Protein AF-A0A928U1U1-F1 (afdb_monomer_lite)

Radius of gyration: 30.97 Å; chains: 1; bounding box: 56×44×80 Å

pLDDT: mean 89.14, std 11.17, range [55.12, 98.06]

Structure (mmCIF, N/CA/C/O backbone):
data_AF-A0A928U1U1-F1
#
_entry.id   AF-A0A928U1U1-F1
#
loop_
_atom_site.group_PDB
_atom_site.id
_atom_site.type_symbol
_atom_site.label_atom_id
_atom_site.label_alt_id
_atom_site.label_comp_id
_atom_site.label_asym_id
_atom_site.label_entity_id
_atom_site.label_seq_id
_atom_site.pdbx_PDB_ins_code
_atom_site.Cartn_x
_atom_site.Cartn_y
_atom_site.Cartn_z
_atom_site.occupancy
_atom_site.B_iso_or_equiv
_atom_site.auth_seq_id
_atom_site.auth_comp_id
_atom_site.auth_asym_id
_atom_site.auth_atom_id
_atom_site.pdbx_PDB_model_num
ATOM 1 N N . MET A 1 1 ? 18.286 -33.495 8.190 1.00 55.12 1 MET A N 1
ATOM 2 C CA . MET A 1 1 ? 18.343 -32.778 9.487 1.00 55.12 1 MET A CA 1
ATOM 3 C C . MET A 1 1 ? 19.177 -31.517 9.305 1.00 55.12 1 MET A C 1
ATOM 5 O O . MET A 1 1 ? 20.226 -31.614 8.683 1.00 55.12 1 MET A O 1
ATOM 9 N N . ARG A 1 2 ? 18.715 -30.345 9.768 1.00 68.69 2 ARG A N 1
ATOM 10 C CA . ARG A 1 2 ? 19.508 -29.099 9.703 1.00 68.69 2 ARG A CA 1
ATOM 11 C C . ARG A 1 2 ? 20.607 -29.129 10.782 1.00 68.69 2 ARG A C 1
ATOM 13 O O . ARG A 1 2 ? 20.309 -29.571 11.892 1.00 68.69 2 ARG A O 1
ATOM 20 N N . PRO A 1 3 ? 21.840 -28.679 10.487 1.00 68.94 3 PRO A N 1
ATOM 21 C CA . PRO A 1 3 ? 22.903 -28.584 11.483 1.00 68.94 3 PRO A CA 1
ATOM 22 C C . PRO A 1 3 ? 22.536 -27.564 12.567 1.00 68.94 3 PRO A C 1
ATOM 24 O O . PRO A 1 3 ? 21.930 -26.528 12.288 1.00 68.94 3 PRO A O 1
ATOM 27 N N . LYS A 1 4 ? 22.872 -27.884 13.818 1.00 63.44 4 LYS A N 1
ATOM 28 C CA . LYS A 1 4 ? 22.566 -27.054 14.986 1.00 63.44 4 LYS A CA 1
ATOM 29 C C . LYS A 1 4 ? 23.475 -25.824 14.971 1.00 63.44 4 LYS A C 1
ATOM 31 O O . LYS A 1 4 ? 24.689 -25.963 15.044 1.00 63.44 4 LYS A O 1
ATOM 36 N N . THR A 1 5 ? 22.894 -24.635 14.857 1.00 76.50 5 THR A N 1
ATOM 37 C CA . THR A 1 5 ? 23.626 -23.372 15.018 1.00 76.50 5 THR A CA 1
ATOM 38 C C . THR A 1 5 ? 23.608 -22.947 16.484 1.00 76.50 5 THR A C 1
ATOM 40 O O . THR A 1 5 ? 22.611 -23.175 17.164 1.00 76.50 5 THR A O 1
ATOM 43 N N . GLU A 1 6 ? 24.651 -22.263 16.955 1.00 74.19 6 GLU A N 1
ATOM 44 C CA . GLU A 1 6 ? 24.699 -21.682 18.313 1.00 74.19 6 GLU A CA 1
ATOM 45 C C . GLU A 1 6 ? 23.788 -20.455 18.491 1.00 74.19 6 GLU A C 1
ATOM 47 O O . GLU A 1 6 ? 23.591 -19.966 19.601 1.00 74.19 6 GLU A O 1
ATOM 52 N N . ARG A 1 7 ? 23.193 -19.957 17.400 1.00 71.62 7 ARG A N 1
ATOM 53 C CA . ARG A 1 7 ? 22.243 -18.843 17.441 1.00 71.62 7 ARG A CA 1
ATOM 54 C C . ARG A 1 7 ? 20.958 -19.256 18.156 1.00 71.62 7 ARG A C 1
ATOM 56 O O . ARG A 1 7 ? 20.286 -20.201 17.740 1.00 71.62 7 ARG A O 1
ATOM 63 N N . LYS A 1 8 ? 20.604 -18.507 19.205 1.00 68.44 8 LYS A N 1
ATOM 64 C CA . LYS A 1 8 ? 19.312 -18.619 19.895 1.00 68.44 8 LYS A CA 1
ATOM 65 C C . LYS A 1 8 ? 18.174 -18.275 18.923 1.00 68.44 8 LYS A C 1
ATOM 67 O O . LYS A 1 8 ? 18.350 -17.461 18.017 1.00 68.44 8 LYS A O 1
ATOM 72 N N . ALA A 1 9 ? 17.013 -18.898 19.115 1.00 67.19 9 ALA A N 1
ATOM 73 C CA . ALA A 1 9 ? 15.799 -18.528 18.394 1.00 67.19 9 ALA A CA 1
ATOM 74 C C . ALA A 1 9 ? 15.337 -17.129 18.845 1.00 67.19 9 ALA A C 1
ATOM 76 O O . ALA A 1 9 ? 15.215 -16.893 20.045 1.00 67.19 9 ALA A O 1
ATOM 77 N N . GLY A 1 10 ? 15.095 -16.218 17.897 1.00 71.19 10 GLY A N 1
ATOM 78 C CA . GLY A 1 10 ? 14.744 -14.815 18.160 1.00 71.19 10 GLY A CA 1
ATOM 79 C C . GLY A 1 10 ? 15.778 -13.817 17.623 1.00 71.19 10 GLY A C 1
ATOM 80 O O . GLY A 1 10 ? 16.744 -14.200 16.956 1.00 71.19 10 GLY A O 1
ATOM 81 N N . GLY A 1 11 ? 15.553 -12.526 17.888 1.00 70.19 11 GLY A N 1
ATOM 82 C CA . GLY A 1 11 ? 16.524 -11.469 17.587 1.00 70.19 11 GLY A CA 1
ATOM 83 C C . GLY A 1 11 ? 17.850 -11.724 18.308 1.00 70.19 11 GLY A C 1
ATOM 84 O O . GLY A 1 11 ? 17.859 -12.231 19.429 1.00 70.19 11 GLY A O 1
ATOM 85 N N . GLN A 1 12 ? 18.974 -11.427 17.652 1.00 78.00 12 GLN A N 1
ATOM 86 C CA . GLN A 1 12 ? 20.286 -11.603 18.278 1.00 78.00 12 GLN A CA 1
ATOM 87 C C . GLN A 1 12 ? 20.498 -10.532 19.360 1.00 78.00 12 GLN A C 1
ATOM 89 O O . GLN A 1 12 ? 20.003 -9.411 19.234 1.00 78.00 12 GLN A O 1
ATOM 94 N N . GLU A 1 13 ? 21.236 -10.876 20.417 1.00 70.12 13 GLU A N 1
ATOM 95 C CA . GLU A 1 13 ? 21.581 -9.942 21.497 1.00 70.12 13 GLU A CA 1
ATOM 96 C C . GLU A 1 13 ? 22.279 -8.700 20.906 1.00 70.12 13 GLU A C 1
ATOM 98 O O . GLU A 1 13 ? 23.267 -8.827 20.186 1.00 70.12 13 GLU A O 1
ATOM 103 N N . GLY A 1 14 ? 21.724 -7.509 21.162 1.00 71.88 14 GLY A N 1
ATOM 104 C CA . GLY A 1 14 ? 22.204 -6.232 20.614 1.00 71.88 14 GLY A CA 1
ATOM 105 C C . GLY A 1 14 ? 21.450 -5.705 19.385 1.00 71.88 14 GLY A C 1
ATOM 106 O O . GLY A 1 14 ? 21.703 -4.576 18.977 1.00 71.88 14 GLY A O 1
ATOM 107 N N . HIS A 1 15 ? 20.509 -6.462 18.806 1.00 66.25 15 HIS A N 1
ATOM 108 C CA . HIS A 1 15 ? 19.618 -5.914 17.779 1.00 66.25 15 HIS A CA 1
ATOM 109 C C . HIS A 1 15 ? 18.520 -5.063 18.414 1.00 66.25 15 HIS A C 1
ATOM 111 O O . HIS A 1 15 ? 17.663 -5.581 19.133 1.00 66.25 15 HIS A O 1
ATOM 117 N N . GLU A 1 16 ? 18.510 -3.771 18.096 1.00 69.81 16 GLU A N 1
ATOM 118 C CA . GLU A 1 16 ? 17.372 -2.912 18.400 1.00 69.81 16 GLU A CA 1
ATOM 119 C C . GLU A 1 16 ? 16.154 -3.387 17.604 1.00 69.81 16 GLU A C 1
ATOM 121 O O . GLU A 1 16 ? 16.164 -3.474 16.374 1.00 69.81 16 GLU A O 1
ATOM 126 N N . GLY A 1 17 ? 15.094 -3.752 18.320 1.00 64.50 17 GLY A N 1
ATOM 127 C CA . GLY A 1 17 ? 13.826 -4.087 17.696 1.00 64.50 17 GLY A CA 1
ATOM 128 C C . GLY A 1 17 ? 13.199 -2.829 17.109 1.00 64.5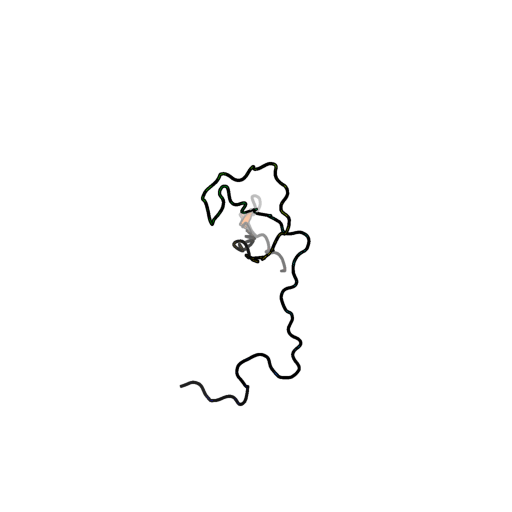0 17 GLY A C 1
ATOM 129 O O . GLY A 1 17 ? 12.809 -1.928 17.846 1.00 64.50 17 GLY A O 1
ATOM 130 N N . HIS A 1 18 ? 13.040 -2.781 15.791 1.00 68.69 18 HIS A N 1
ATOM 131 C CA . HIS A 1 18 ? 12.177 -1.794 15.152 1.00 68.69 18 HIS A CA 1
ATOM 132 C C . HIS A 1 18 ? 10.731 -2.286 15.241 1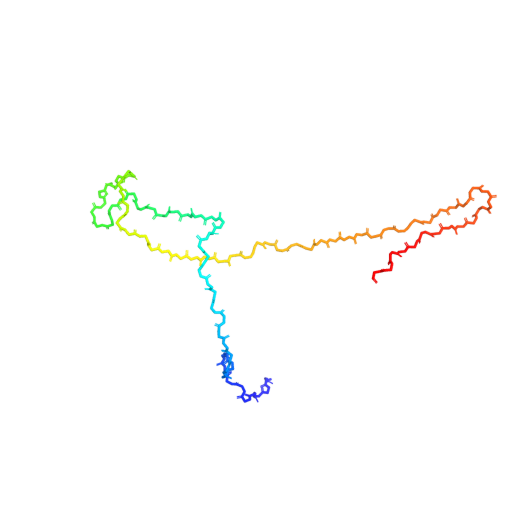.00 68.69 18 HIS A C 1
ATOM 134 O O . HIS A 1 18 ? 10.208 -2.915 14.321 1.00 68.69 18 HIS A O 1
ATOM 140 N N . THR A 1 19 ? 10.094 -2.061 16.390 1.00 72.38 19 THR A N 1
ATOM 141 C CA . THR A 1 19 ? 8.650 -2.278 16.526 1.00 72.38 19 THR A CA 1
ATOM 142 C C . THR A 1 19 ? 7.927 -1.356 15.547 1.00 72.38 19 THR A C 1
ATOM 144 O O . THR A 1 19 ? 8.278 -0.181 15.439 1.00 72.38 19 THR A O 1
ATOM 147 N N . LEU A 1 20 ? 6.919 -1.874 14.839 1.00 77.94 20 LEU A N 1
ATOM 148 C CA . LEU A 1 20 ? 6.078 -1.058 13.964 1.00 77.94 20 LEU A CA 1
ATOM 149 C C . LEU A 1 20 ? 5.439 0.067 14.785 1.00 77.94 20 LEU A C 1
ATOM 151 O O . LEU A 1 20 ? 4.656 -0.188 15.703 1.00 77.94 20 LEU A O 1
ATOM 155 N N . ALA A 1 21 ? 5.814 1.305 14.474 1.00 85.44 21 ALA A N 1
ATOM 156 C CA . ALA A 1 21 ? 5.246 2.477 15.113 1.00 85.44 21 ALA A CA 1
ATOM 157 C C . ALA A 1 21 ? 3.793 2.664 14.661 1.00 85.44 21 ALA A C 1
ATOM 159 O O . ALA A 1 21 ? 3.439 2.386 13.516 1.00 85.44 21 ALA A O 1
ATOM 160 N N . PHE A 1 22 ? 2.958 3.157 15.571 1.00 92.38 22 PHE A N 1
ATOM 161 C CA . PHE A 1 22 ? 1.586 3.527 15.252 1.00 92.38 22 PHE A CA 1
ATOM 162 C C . PHE A 1 22 ? 1.591 4.708 14.269 1.00 92.38 22 PHE A C 1
ATOM 164 O O . PHE A 1 22 ? 2.214 5.732 14.550 1.00 92.38 22 PHE A O 1
ATOM 171 N N . ASN A 1 23 ? 0.897 4.585 13.138 1.00 92.69 23 ASN A N 1
ATOM 172 C CA . ASN A 1 23 ? 0.773 5.653 12.151 1.00 92.69 23 ASN A CA 1
ATOM 173 C C . ASN A 1 23 ? -0.291 6.672 12.617 1.00 92.69 23 ASN A C 1
ATOM 175 O O . ASN A 1 23 ? -1.459 6.300 12.744 1.00 92.69 23 ASN A O 1
ATOM 179 N N . PRO A 1 24 ? 0.041 7.945 12.892 1.00 94.19 24 PRO A N 1
ATOM 180 C CA . PRO A 1 24 ? -0.958 8.938 13.295 1.00 94.19 24 PRO A CA 1
ATOM 181 C C . PRO A 1 24 ? -1.984 9.258 12.193 1.00 94.19 24 PRO A C 1
ATOM 183 O O . PRO A 1 24 ? -3.086 9.703 12.516 1.00 94.19 24 PRO A O 1
ATOM 186 N N . GLU A 1 25 ? -1.653 8.991 10.929 1.00 94.75 25 GLU A N 1
ATOM 187 C CA . GLU A 1 25 ? -2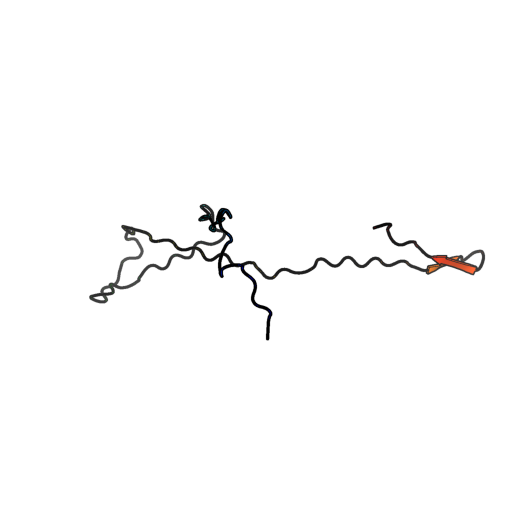.451 9.317 9.744 1.00 94.75 25 GLU A CA 1
ATOM 188 C C . GLU A 1 25 ? -2.647 8.055 8.879 1.00 94.75 25 GLU A C 1
ATOM 190 O O . GLU A 1 25 ? -1.997 7.900 7.844 1.00 94.75 25 GLU A O 1
ATOM 195 N N . PRO A 1 26 ? -3.483 7.090 9.316 1.00 95.12 26 PRO A N 1
ATOM 196 C CA . PRO A 1 26 ? -3.777 5.906 8.514 1.00 95.12 26 PRO A CA 1
ATOM 197 C C . PRO A 1 26 ? -4.614 6.274 7.282 1.00 95.12 26 PRO A C 1
ATOM 199 O O . PRO A 1 26 ? -5.484 7.142 7.363 1.00 95.12 26 PRO A O 1
ATOM 202 N N . ASP A 1 27 ? -4.409 5.561 6.172 1.00 95.25 27 ASP A N 1
ATOM 203 C CA . ASP A 1 27 ? -5.130 5.801 4.912 1.00 95.25 27 ASP A CA 1
ATOM 204 C C . ASP A 1 27 ? -6.652 5.633 5.056 1.00 95.25 27 ASP A C 1
ATOM 206 O O . ASP A 1 27 ? -7.435 6.322 4.402 1.00 95.25 27 ASP A O 1
ATOM 210 N N . VAL A 1 28 ? -7.080 4.717 5.932 1.00 95.56 28 VAL A N 1
ATOM 211 C CA . VAL A 1 28 ? -8.490 4.413 6.202 1.00 95.56 28 VAL A CA 1
ATOM 212 C C . VAL A 1 28 ? -8.724 4.299 7.710 1.00 95.56 28 VAL A C 1
ATOM 214 O O . VAL A 1 28 ? -7.944 3.680 8.435 1.00 95.56 28 VAL A O 1
ATOM 217 N N . ILE A 1 29 ? -9.832 4.879 8.188 1.00 96.31 29 ILE A N 1
ATOM 218 C CA . ILE A 1 29 ? -10.321 4.730 9.565 1.00 96.31 29 ILE A CA 1
ATOM 219 C C . ILE A 1 29 ? -11.726 4.129 9.527 1.00 96.31 29 ILE A C 1
ATOM 221 O O . ILE A 1 29 ? -12.697 4.824 9.226 1.00 96.31 29 ILE A O 1
ATOM 225 N N . GLU A 1 30 ? -11.845 2.860 9.909 1.00 96.62 30 GLU A N 1
ATOM 226 C CA . GLU A 1 30 ? -13.135 2.195 10.105 1.00 96.62 30 GLU A CA 1
ATOM 227 C C . GLU A 1 30 ? -13.555 2.279 11.578 1.00 96.62 30 GLU A C 1
ATOM 229 O O . GLU A 1 30 ? -12.851 1.820 12.481 1.00 96.62 30 GLU A O 1
ATOM 234 N N . LYS A 1 31 ? -14.704 2.910 11.845 1.00 95.38 31 LYS A N 1
ATOM 235 C CA . LYS A 1 31 ? -15.259 3.033 13.200 1.00 95.38 31 LYS A CA 1
ATOM 236 C C . LYS A 1 31 ? -16.321 1.960 13.417 1.00 95.38 31 LYS A C 1
ATOM 238 O O . LYS A 1 31 ? -17.339 1.962 12.735 1.00 95.38 31 LYS A O 1
ATOM 243 N N . HIS A 1 32 ? -16.131 1.111 14.423 1.00 94.75 32 HIS A N 1
ATOM 244 C CA . HIS A 1 32 ? -17.120 0.109 14.830 1.00 94.75 32 HIS A CA 1
ATOM 245 C C . HIS A 1 32 ? -17.880 0.585 16.072 1.00 94.75 32 HIS A C 1
ATOM 247 O O . HIS A 1 32 ? -17.477 0.314 17.203 1.00 94.75 32 HIS A O 1
ATOM 253 N N . ARG A 1 33 ? -18.966 1.338 15.863 1.00 94.50 33 ARG A N 1
ATOM 254 C CA . ARG A 1 33 ? -19.871 1.767 16.938 1.00 94.50 33 ARG A CA 1
ATOM 255 C C . ARG A 1 33 ? -20.931 0.685 17.197 1.00 94.50 33 ARG A C 1
ATOM 257 O O . ARG A 1 33 ? -21.515 0.193 16.235 1.00 94.50 33 ARG A O 1
ATOM 264 N N . PRO A 1 34 ? -21.204 0.314 18.461 1.00 95.81 34 PRO A N 1
ATOM 265 C CA . PRO A 1 34 ? -22.336 -0.548 18.774 1.00 95.81 34 PRO A CA 1
ATOM 266 C C . PRO A 1 34 ? -23.657 0.209 18.582 1.00 95.81 34 PRO A C 1
ATOM 268 O O . PRO A 1 34 ? -23.796 1.334 19.059 1.00 95.81 34 PRO A O 1
ATOM 271 N N . SER A 1 35 ? -24.633 -0.427 17.936 1.00 96.00 35 SER A N 1
ATOM 272 C CA . SER A 1 35 ? -25.998 0.100 17.790 1.00 96.00 35 SER A CA 1
ATOM 273 C C . SER A 1 35 ? -26.883 -0.186 19.004 1.00 96.00 35 SER A C 1
ATOM 275 O O . SER A 1 35 ? -27.935 0.424 19.163 1.00 96.00 35 SER A O 1
ATOM 277 N N . GLU A 1 36 ? -26.474 -1.122 19.861 1.00 97.44 36 GLU A N 1
ATOM 278 C CA . GLU A 1 36 ? -27.249 -1.604 21.002 1.00 97.44 36 GLU A CA 1
ATOM 279 C C . GLU A 1 36 ? -26.346 -1.849 22.212 1.00 97.44 36 GLU A C 1
ATOM 281 O O . GLU A 1 36 ? -25.166 -2.193 22.090 1.00 97.44 36 GLU A O 1
ATOM 286 N N . CYS A 1 37 ? -26.906 -1.684 23.408 1.00 96.25 37 CYS A N 1
ATOM 287 C CA . CYS A 1 37 ? -26.208 -1.974 24.649 1.00 96.25 37 CYS A CA 1
ATOM 288 C C . CYS A 1 37 ? -25.966 -3.482 24.792 1.00 96.25 37 CYS A C 1
ATOM 290 O O . CYS A 1 37 ? -26.914 -4.264 24.845 1.00 96.25 37 CYS A O 1
ATOM 292 N N . ALA A 1 38 ? -24.710 -3.894 24.973 1.00 97.12 38 ALA A N 1
ATOM 293 C CA . ALA A 1 38 ? -24.347 -5.305 25.135 1.00 97.12 38 ALA A CA 1
ATOM 294 C C . ALA A 1 38 ? -25.002 -5.993 26.355 1.00 97.12 38 ALA A C 1
ATOM 296 O O . ALA A 1 38 ? -25.052 -7.219 26.412 1.00 97.12 38 ALA A O 1
ATOM 297 N N . HIS A 1 39 ? -25.499 -5.226 27.332 1.00 97.81 39 HIS A N 1
ATOM 298 C CA . HIS A 1 39 ? -26.121 -5.760 28.547 1.00 97.81 39 HIS A CA 1
ATOM 299 C C . HIS A 1 39 ? -27.646 -5.878 28.453 1.00 97.81 39 HIS A C 1
ATOM 301 O O . HIS A 1 39 ? -28.199 -6.895 28.860 1.00 97.81 39 HIS A O 1
ATOM 307 N N . CYS A 1 40 ? -28.330 -4.840 27.958 1.00 97.69 40 CYS A N 1
ATOM 308 C CA . CYS A 1 40 ? -29.798 -4.765 27.958 1.00 97.69 40 CYS A CA 1
ATOM 309 C C . CYS A 1 40 ? -30.432 -4.649 26.566 1.00 97.69 40 CYS A C 1
ATOM 311 O O . CYS A 1 40 ? -31.653 -4.588 26.484 1.00 97.69 40 CYS A O 1
ATOM 313 N N . GLN A 1 41 ? -29.627 -4.596 25.498 1.00 96.94 41 GLN A N 1
ATOM 314 C CA . GLN A 1 41 ? -30.061 -4.493 24.093 1.00 96.94 41 GLN A CA 1
ATOM 315 C C . GLN A 1 41 ? -30.864 -3.225 23.766 1.00 96.94 41 GLN A C 1
ATOM 317 O O . GLN A 1 41 ? -31.439 -3.098 22.690 1.00 96.94 41 GLN A O 1
ATOM 322 N N . ALA A 1 42 ? -30.891 -2.247 24.676 1.00 97.31 42 ALA A N 1
ATOM 323 C CA . ALA A 1 42 ? -31.464 -0.946 24.372 1.00 97.31 42 ALA A CA 1
ATOM 324 C C . ALA A 1 42 ? -30.679 -0.285 23.223 1.00 97.31 42 ALA A C 1
ATOM 326 O O . ALA A 1 42 ? -29.444 -0.374 23.217 1.00 97.31 42 ALA A O 1
ATOM 327 N N . PRO A 1 43 ? -31.362 0.393 22.284 1.00 96.69 43 PRO A N 1
ATOM 328 C CA . PRO A 1 43 ? -30.700 1.075 21.183 1.00 96.69 43 PRO A CA 1
ATOM 329 C C . PRO A 1 43 ? -29.803 2.199 21.712 1.00 96.69 43 PRO A C 1
ATOM 331 O O . PRO A 1 43 ? -30.180 2.947 22.618 1.00 96.69 43 PRO A O 1
ATOM 334 N N . LEU A 1 44 ? -28.611 2.316 21.136 1.00 95.88 44 LEU A N 1
ATOM 335 C CA . LEU A 1 44 ? -27.657 3.382 21.409 1.00 95.88 44 LEU A CA 1
ATOM 336 C C . LEU A 1 44 ? -27.784 4.446 20.319 1.00 95.88 44 LEU A C 1
ATOM 338 O O . LEU A 1 44 ? -27.774 4.136 19.131 1.00 95.88 44 LEU A O 1
ATOM 342 N N . ALA A 1 45 ? -27.918 5.710 20.720 1.00 92.62 45 ALA A N 1
ATOM 343 C CA . ALA A 1 45 ? -28.081 6.801 19.770 1.00 92.62 45 ALA A CA 1
ATOM 344 C C . ALA A 1 45 ? -26.770 7.084 19.018 1.00 92.62 45 ALA A C 1
ATOM 346 O O . ALA A 1 45 ? -25.717 7.307 19.626 1.00 92.62 45 ALA A O 1
ATOM 347 N N . GLU A 1 46 ? -26.847 7.152 17.691 1.00 88.44 46 GLU A N 1
ATOM 348 C CA . GLU A 1 46 ? -25.706 7.446 16.814 1.00 88.44 46 GLU A CA 1
ATOM 349 C C . GLU A 1 46 ? -25.067 8.816 17.109 1.00 88.44 46 GLU A C 1
ATOM 351 O O . GLU A 1 46 ? -23.859 8.989 16.966 1.00 88.44 46 GLU A O 1
ATOM 356 N N . GLU A 1 47 ? -25.847 9.779 17.600 1.00 90.31 47 GLU A N 1
ATOM 357 C CA . GLU A 1 47 ? -25.379 11.127 17.947 1.00 90.31 47 GLU A CA 1
ATOM 358 C C . GLU A 1 47 ? -24.625 11.217 19.285 1.00 90.31 47 GLU A C 1
ATOM 360 O O . GLU A 1 47 ? -23.947 12.210 19.552 1.00 90.31 47 GLU A O 1
ATOM 365 N N . SER A 1 48 ? -24.709 10.190 20.138 1.00 89.81 48 SER A N 1
ATOM 366 C CA . SER A 1 48 ? -24.033 10.208 21.441 1.00 89.81 48 SER A CA 1
ATOM 367 C C . SER A 1 48 ? -22.513 10.190 21.271 1.00 89.81 48 SER A C 1
ATOM 369 O O . SER A 1 48 ? -21.986 9.437 20.455 1.00 89.81 48 SER A O 1
ATOM 371 N N . ALA A 1 49 ? -21.766 10.985 22.035 1.00 91.56 49 ALA A N 1
ATOM 372 C CA . ALA A 1 49 ? -20.304 10.961 21.971 1.00 91.56 49 ALA A CA 1
ATOM 373 C C . ALA A 1 49 ? -19.741 9.661 22.575 1.00 91.56 49 ALA A C 1
ATOM 375 O O . ALA A 1 49 ? -20.251 9.160 23.576 1.00 91.56 49 ALA A O 1
ATOM 376 N N . ALA A 1 50 ? -18.669 9.125 21.985 1.00 94.50 50 ALA A N 1
ATOM 377 C CA . ALA A 1 50 ? -17.913 8.045 22.614 1.00 94.50 50 ALA A CA 1
ATOM 378 C C . ALA A 1 50 ? -17.067 8.626 23.756 1.00 94.50 50 ALA A C 1
ATOM 380 O O . ALA A 1 50 ? -16.346 9.601 23.546 1.00 94.50 50 ALA A O 1
ATOM 381 N N . SER A 1 51 ? -17.139 8.029 24.947 1.00 95.19 51 SER A N 1
ATOM 382 C CA . SER A 1 51 ? -16.306 8.424 26.092 1.00 95.19 51 SER A CA 1
ATOM 383 C C . SER A 1 51 ? -14.837 8.036 25.909 1.00 95.19 51 SER A C 1
ATOM 385 O O . SER A 1 51 ? -13.951 8.711 26.423 1.00 95.19 51 SER A O 1
ATOM 387 N N . GLU A 1 52 ? -14.577 6.962 25.163 1.00 96.81 52 GLU A N 1
ATOM 388 C CA . GLU A 1 52 ? -13.245 6.433 24.879 1.00 96.81 52 GLU A CA 1
ATOM 389 C C . GLU A 1 52 ? -13.192 5.776 23.494 1.00 96.81 52 GLU A C 1
ATOM 391 O O . GLU A 1 52 ? -14.208 5.330 22.957 1.00 96.81 52 GLU A O 1
ATOM 396 N N . VAL A 1 53 ? -11.994 5.718 22.905 1.00 95.81 53 VAL A N 1
ATOM 397 C CA . VAL A 1 53 ? -11.746 5.032 21.630 1.00 95.81 53 VAL A CA 1
ATOM 398 C C . VAL A 1 53 ? -10.447 4.242 21.735 1.00 95.81 53 VAL A C 1
ATOM 400 O O . VAL A 1 53 ? -9.356 4.812 21.684 1.00 95.81 53 VAL A O 1
ATOM 403 N N . ALA A 1 54 ? -10.561 2.921 21.841 1.00 96.88 54 ALA A N 1
ATOM 404 C CA . ALA A 1 54 ? -9.427 2.022 21.667 1.00 96.88 54 ALA A CA 1
ATOM 405 C C . ALA A 1 54 ? -9.065 1.921 20.176 1.00 96.88 54 ALA A C 1
ATOM 407 O O . ALA A 1 54 ? -9.945 1.854 19.319 1.00 96.88 54 ALA A O 1
ATOM 408 N N . LYS A 1 55 ? -7.767 1.900 19.857 1.00 95.56 55 LYS A N 1
ATOM 409 C CA . LYS A 1 55 ? -7.270 1.852 18.474 1.00 95.56 55 LYS A CA 1
ATOM 410 C C . LYS A 1 55 ? -6.354 0.651 18.263 1.00 95.56 55 LYS A C 1
ATOM 412 O O . LYS A 1 55 ? -5.556 0.311 19.133 1.00 95.56 55 LYS A O 1
ATOM 417 N N . ARG A 1 56 ? -6.450 0.039 17.084 1.00 95.19 56 ARG A N 1
ATOM 418 C CA . ARG A 1 56 ? -5.526 -0.976 16.559 1.00 95.19 56 ARG A CA 1
ATOM 419 C C . ARG A 1 56 ? -5.290 -0.676 15.085 1.00 95.19 56 ARG A C 1
ATOM 421 O O . ARG A 1 56 ? -6.186 -0.153 14.431 1.00 95.19 56 ARG A O 1
ATOM 428 N N . GLN A 1 57 ? -4.100 -0.987 14.589 1.00 95.62 57 GLN A N 1
ATOM 429 C CA . GLN A 1 57 ? -3.748 -0.808 13.185 1.00 95.62 57 GLN A CA 1
ATOM 430 C C . GLN A 1 57 ? -3.299 -2.131 12.597 1.00 95.62 57 GLN A C 1
ATOM 432 O O . GLN A 1 57 ? -2.528 -2.864 13.216 1.00 95.62 57 GLN A O 1
ATOM 437 N N . VAL A 1 58 ? -3.805 -2.408 11.403 1.00 94.56 58 VAL A N 1
ATOM 438 C CA . VAL A 1 58 ? -3.336 -3.480 10.537 1.00 94.56 58 VAL A CA 1
ATOM 439 C C . VAL A 1 58 ? -2.613 -2.796 9.388 1.00 94.56 58 VAL A C 1
ATOM 441 O O . VAL A 1 58 ? -3.140 -1.854 8.802 1.00 94.56 58 VAL A O 1
ATOM 444 N N . LEU A 1 59 ? -1.373 -3.211 9.139 1.00 92.25 59 LEU A N 1
ATOM 445 C CA . LEU A 1 59 ? -0.568 -2.697 8.041 1.00 92.25 59 LEU A CA 1
ATOM 446 C C . LEU A 1 59 ? -0.563 -3.764 6.954 1.00 92.25 59 LEU A C 1
ATOM 448 O O . LEU A 1 59 ? 0.190 -4.733 7.043 1.00 92.25 59 LEU A O 1
ATOM 452 N N . ASP A 1 60 ? -1.411 -3.576 5.950 1.00 91.81 60 ASP A N 1
ATOM 453 C CA . ASP A 1 60 ? -1.436 -4.426 4.770 1.00 91.81 60 ASP A CA 1
ATOM 454 C C . ASP A 1 60 ? -0.581 -3.810 3.666 1.00 91.8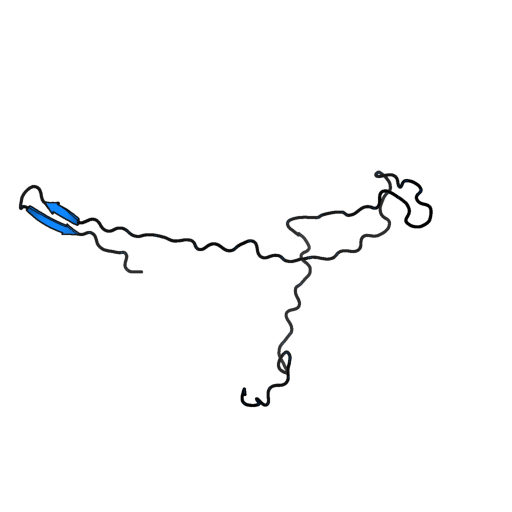1 60 ASP A C 1
ATOM 456 O O . ASP A 1 60 ? -0.668 -2.619 3.365 1.00 91.81 60 ASP A O 1
ATOM 460 N N . LEU A 1 61 ? 0.252 -4.640 3.042 1.00 90.75 61 LEU A N 1
ATOM 461 C CA . LEU A 1 61 ? 0.942 -4.260 1.821 1.00 90.75 61 LEU A CA 1
ATOM 462 C C . LEU A 1 61 ? -0.001 -4.574 0.654 1.00 90.75 61 LEU A C 1
ATOM 464 O O . LEU A 1 61 ? -0.264 -5.758 0.411 1.00 90.75 61 LEU A O 1
ATOM 468 N N . PRO A 1 62 ? -0.531 -3.568 -0.066 1.00 88.88 62 PRO A N 1
ATOM 469 C CA . PRO A 1 62 ? -1.361 -3.840 -1.229 1.00 88.88 62 PRO A CA 1
ATOM 470 C C . PRO A 1 62 ? -0.568 -4.669 -2.250 1.00 88.88 62 PRO A C 1
ATOM 472 O O . PRO A 1 62 ? 0.667 -4.609 -2.260 1.00 88.88 62 PRO A O 1
ATOM 475 N N . PRO A 1 63 ? -1.246 -5.437 -3.123 1.00 92.00 63 PRO A N 1
ATOM 476 C CA . PRO A 1 63 ? -0.573 -6.285 -4.096 1.00 92.00 63 PRO A CA 1
ATOM 477 C C . PRO A 1 63 ? 0.497 -5.520 -4.881 1.00 92.00 63 PRO A C 1
ATOM 479 O O . PRO A 1 63 ? 0.196 -4.617 -5.666 1.00 92.00 63 PRO A O 1
ATOM 482 N N . LEU A 1 64 ? 1.761 -5.890 -4.665 1.00 92.00 64 LEU A N 1
ATOM 483 C CA . LEU A 1 64 ? 2.873 -5.357 -5.436 1.00 92.00 64 LEU A CA 1
ATOM 484 C C . LEU A 1 64 ? 2.819 -5.952 -6.841 1.00 92.00 64 LEU A C 1
ATOM 486 O O . LEU A 1 64 ? 2.730 -7.168 -7.012 1.00 92.00 64 LEU A O 1
ATOM 490 N N . ARG A 1 65 ? 2.909 -5.093 -7.852 1.00 93.69 65 ARG A N 1
ATOM 491 C CA . ARG A 1 65 ? 3.031 -5.506 -9.251 1.00 93.69 65 ARG A CA 1
ATOM 492 C C . ARG A 1 65 ? 4.357 -5.024 -9.812 1.00 93.69 65 ARG A C 1
ATOM 494 O O . ARG A 1 65 ? 4.782 -3.908 -9.517 1.00 93.69 65 ARG A O 1
ATOM 501 N N . TYR A 1 66 ? 4.987 -5.856 -10.633 1.00 94.38 66 TYR A N 1
ATOM 502 C CA . TYR A 1 66 ? 6.148 -5.427 -11.398 1.00 94.38 66 TYR A CA 1
ATOM 503 C C . TYR A 1 66 ? 5.739 -4.362 -12.413 1.00 94.38 66 TYR A C 1
ATOM 505 O O . TYR A 1 66 ? 4.665 -4.431 -13.013 1.00 94.38 66 TYR A O 1
ATOM 513 N N . ILE A 1 67 ? 6.620 -3.387 -12.605 1.00 94.19 67 ILE A N 1
ATOM 514 C CA . ILE A 1 67 ? 6.590 -2.531 -13.784 1.00 94.19 67 ILE A CA 1
ATOM 515 C C . ILE A 1 67 ? 7.528 -3.190 -14.789 1.00 94.19 67 ILE A C 1
ATOM 517 O O . ILE A 1 67 ? 8.721 -3.329 -14.523 1.00 94.19 67 ILE A O 1
ATOM 521 N N . THR A 1 68 ? 6.977 -3.637 -15.912 1.00 95.19 68 THR A N 1
ATOM 522 C CA . THR A 1 68 ? 7.745 -4.261 -16.991 1.00 95.19 68 THR A CA 1
ATOM 523 C C . THR A 1 68 ? 7.881 -3.266 -18.129 1.00 95.19 68 THR A C 1
ATOM 525 O O . THR A 1 68 ? 6.878 -2.837 -18.696 1.00 95.19 68 THR A O 1
ATOM 528 N N . THR A 1 69 ? 9.120 -2.919 -18.466 1.00 95.75 69 THR A N 1
ATOM 529 C CA . THR A 1 69 ? 9.436 -2.158 -19.676 1.00 95.75 69 THR A CA 1
ATOM 530 C C . THR A 1 69 ? 9.947 -3.133 -20.725 1.00 95.75 69 THR A C 1
ATOM 532 O O . THR A 1 69 ? 10.975 -3.776 -20.520 1.00 95.75 69 THR A O 1
ATOM 535 N N . GLU A 1 70 ? 9.225 -3.253 -21.835 1.00 96.56 70 GLU A N 1
ATOM 536 C CA . GLU A 1 70 ? 9.689 -3.992 -23.005 1.00 96.56 70 GLU A CA 1
ATOM 537 C C . GLU A 1 70 ? 10.381 -3.021 -23.960 1.00 96.56 70 GLU A C 1
ATOM 539 O O . GLU A 1 70 ? 9.776 -2.059 -24.431 1.00 96.56 70 GLU A O 1
ATOM 544 N N . TYR A 1 71 ? 11.657 -3.271 -24.234 1.00 96.62 71 TYR A N 1
ATOM 545 C CA . TYR A 1 71 ? 12.379 -2.574 -25.288 1.00 96.62 71 TYR A CA 1
ATOM 546 C C . TYR A 1 71 ? 12.257 -3.396 -26.564 1.00 96.62 71 TYR A C 1
ATOM 548 O O . TYR A 1 71 ? 12.577 -4.582 -26.567 1.00 96.62 71 TYR A O 1
ATOM 556 N N . GLN A 1 72 ? 11.785 -2.773 -27.637 1.00 97.12 72 GLN A N 1
ATOM 557 C CA . GLN A 1 72 ? 11.747 -3.382 -28.959 1.00 97.12 72 GLN A CA 1
ATOM 558 C C . GLN A 1 72 ? 12.760 -2.669 -29.842 1.00 97.12 72 GLN A C 1
ATOM 560 O O . GLN A 1 72 ? 12.812 -1.439 -29.874 1.00 97.12 72 GLN A O 1
ATOM 565 N N . VAL A 1 73 ? 13.562 -3.455 -30.551 1.00 97.19 73 VAL A N 1
ATOM 566 C CA . VAL A 1 73 ? 14.434 -2.957 -31.611 1.00 97.19 73 VAL A CA 1
ATOM 567 C C . VAL A 1 73 ? 13.912 -3.493 -32.929 1.00 97.19 73 VAL A C 1
ATOM 569 O O . VAL A 1 73 ? 13.656 -4.689 -33.073 1.00 97.19 73 VAL A O 1
ATOM 572 N N . GLU A 1 74 ? 13.716 -2.595 -33.882 1.00 97.38 74 GLU A N 1
ATOM 573 C CA . GLU A 1 74 ? 13.243 -2.953 -35.211 1.00 97.38 74 GLU A CA 1
ATOM 574 C C . GLU A 1 74 ? 14.425 -3.135 -36.158 1.00 97.38 74 GLU A C 1
ATOM 576 O O . GLU A 1 74 ? 15.443 -2.447 -36.044 1.00 97.38 74 GLU A O 1
ATOM 581 N N . THR A 1 75 ? 14.258 -4.036 -37.124 1.00 97.69 75 THR A N 1
ATOM 582 C CA . THR A 1 75 ? 15.161 -4.179 -38.265 1.00 97.69 75 THR A CA 1
ATOM 583 C C . THR A 1 75 ? 14.418 -3.785 -39.530 1.00 97.69 75 THR A C 1
ATOM 585 O O . THR A 1 75 ? 13.385 -4.368 -39.856 1.00 97.69 75 THR A O 1
ATOM 588 N N . VAL A 1 76 ? 14.953 -2.811 -40.261 1.00 97.44 76 VAL A N 1
ATOM 589 C CA . VAL A 1 76 ? 14.357 -2.292 -41.495 1.00 97.44 76 VAL A CA 1
ATOM 590 C C . VAL A 1 76 ? 15.321 -2.444 -42.664 1.00 97.44 76 VAL A C 1
ATOM 592 O O . VAL A 1 76 ? 16.532 -2.304 -42.507 1.00 97.44 76 VAL A O 1
ATOM 595 N N . LEU A 1 77 ? 14.786 -2.727 -43.852 1.00 98.06 77 LEU A N 1
ATOM 596 C CA . LEU A 1 77 ? 15.578 -2.780 -45.081 1.00 98.06 77 LEU A CA 1
ATOM 597 C C . LEU A 1 77 ? 15.724 -1.376 -45.670 1.00 98.06 77 LEU A C 1
ATOM 599 O O . LEU A 1 77 ? 14.742 -0.646 -45.815 1.00 98.06 77 LEU A O 1
ATOM 603 N N . CYS A 1 78 ? 16.942 -1.007 -46.058 1.00 95.56 78 CYS A N 1
ATOM 604 C CA . CYS A 1 78 ? 17.199 0.248 -46.747 1.00 95.56 78 CYS A CA 1
ATOM 605 C C . CYS A 1 78 ? 16.566 0.218 -48.150 1.00 95.56 78 CYS A C 1
ATOM 607 O O . CYS A 1 78 ? 16.934 -0.636 -48.958 1.00 95.56 78 CYS A O 1
ATOM 609 N N . PRO A 1 79 ? 15.687 1.168 -48.519 1.00 96.19 79 PRO A N 1
ATOM 610 C CA . PRO A 1 79 ? 15.049 1.159 -49.838 1.00 96.19 79 PRO A CA 1
ATOM 611 C C . PRO A 1 79 ? 16.027 1.449 -50.988 1.00 96.19 79 PRO A C 1
ATOM 613 O O . PRO A 1 79 ? 15.701 1.195 -52.142 1.00 96.19 79 PRO A O 1
ATOM 616 N N . ASN A 1 80 ? 17.214 1.990 -50.689 1.00 96.25 80 ASN A N 1
ATOM 617 C CA . ASN A 1 80 ? 18.204 2.370 -51.696 1.00 96.25 80 ASN A CA 1
ATOM 618 C C . ASN A 1 80 ? 19.239 1.268 -51.987 1.00 96.25 80 ASN A C 1
ATOM 620 O O . ASN A 1 80 ? 19.644 1.107 -53.133 1.00 96.25 80 ASN A O 1
ATOM 624 N N . CYS A 1 81 ? 19.684 0.517 -50.972 1.00 96.31 81 CYS A N 1
ATOM 625 C CA . CYS A 1 81 ? 20.689 -0.546 -51.143 1.00 96.31 81 CYS A CA 1
ATOM 626 C C . CYS A 1 81 ? 20.212 -1.950 -50.741 1.00 96.31 81 CYS A C 1
ATOM 628 O O . CYS A 1 81 ? 20.919 -2.914 -51.007 1.00 96.31 81 CYS A O 1
ATOM 630 N N . GLY A 1 82 ? 19.038 -2.084 -50.118 1.00 96.12 82 GLY A N 1
ATOM 631 C CA . GLY A 1 82 ? 18.477 -3.363 -49.671 1.00 96.12 82 GLY A CA 1
ATOM 632 C C . GLY A 1 82 ? 19.074 -3.927 -48.377 1.00 96.12 82 GLY A C 1
ATOM 633 O O . GLY A 1 82 ? 18.561 -4.922 -47.876 1.00 96.12 82 GLY A O 1
ATOM 634 N N . GLU A 1 83 ? 20.119 -3.307 -47.822 1.00 97.81 83 GLU A N 1
ATOM 635 C CA . GLU A 1 83 ? 20.780 -3.769 -46.593 1.00 97.81 83 GLU A CA 1
ATOM 636 C C . GLU A 1 83 ? 19.866 -3.622 -45.365 1.00 97.81 83 GLU A C 1
ATOM 638 O O . GLU A 1 83 ? 19.105 -2.654 -45.266 1.00 97.81 83 GLU A O 1
ATOM 643 N N . ALA A 1 84 ? 19.949 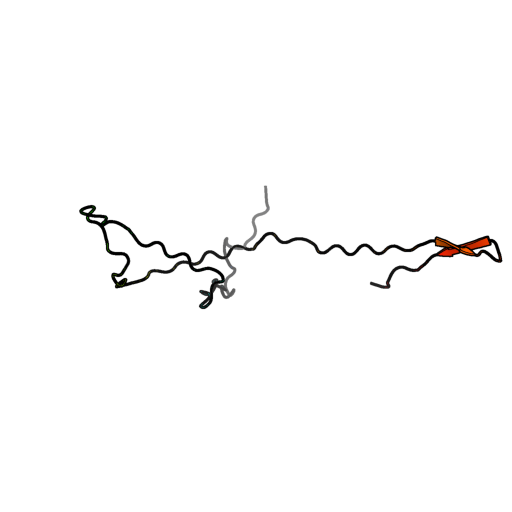-4.566 -44.425 1.00 97.94 84 ALA A N 1
ATOM 644 C CA . ALA A 1 84 ? 19.174 -4.547 -43.189 1.00 97.94 84 ALA A CA 1
ATOM 645 C C . ALA A 1 84 ? 19.876 -3.726 -42.095 1.00 97.94 84 ALA A C 1
ATOM 647 O O . ALA A 1 84 ? 21.020 -4.004 -41.741 1.00 97.94 84 ALA A O 1
ATOM 648 N N . THR A 1 85 ? 19.164 -2.769 -41.500 1.00 97.38 85 THR A N 1
ATOM 649 C CA . THR A 1 85 ? 19.647 -1.967 -40.367 1.00 97.38 85 THR A CA 1
ATOM 650 C C . THR A 1 85 ? 18.769 -2.219 -39.152 1.00 97.38 85 THR A C 1
ATOM 652 O O . THR A 1 85 ? 17.551 -2.074 -39.238 1.00 97.38 85 THR A O 1
ATOM 655 N N . SER A 1 86 ? 19.384 -2.573 -38.022 1.00 97.94 86 SER A N 1
ATOM 656 C CA . SER A 1 86 ? 18.682 -2.793 -36.750 1.00 97.94 86 SER A CA 1
ATOM 657 C C . SER A 1 86 ? 18.932 -1.652 -35.770 1.00 97.94 86 SER A C 1
ATOM 659 O O . SER A 1 86 ? 20.034 -1.104 -35.737 1.00 97.94 86 SER A O 1
ATOM 661 N N . GLY A 1 87 ? 17.924 -1.316 -34.964 1.00 96.38 87 GLY A N 1
ATOM 662 C CA . GLY A 1 87 ? 18.100 -0.466 -33.786 1.00 96.38 87 GLY A CA 1
ATOM 663 C C . GLY A 1 87 ? 18.930 -1.150 -32.694 1.00 96.38 87 GLY A C 1
ATOM 664 O O . GLY A 1 87 ? 19.131 -2.365 -32.710 1.00 96.38 87 GLY A O 1
ATOM 665 N N . GLU A 1 88 ? 19.388 -0.366 -31.722 1.00 96.81 88 GLU A N 1
ATOM 666 C CA . GLU A 1 88 ? 20.160 -0.864 -30.583 1.00 96.81 88 GLU A CA 1
ATOM 667 C C . GLU A 1 88 ? 19.338 -0.794 -29.299 1.00 96.81 88 GLU A C 1
ATOM 669 O O . GLU A 1 88 ? 18.544 0.125 -29.085 1.00 96.81 88 GLU A O 1
ATOM 674 N N . PHE A 1 89 ? 19.533 -1.783 -28.430 1.00 96.75 89 PHE A N 1
ATOM 675 C CA . PHE A 1 89 ? 18.953 -1.749 -27.096 1.00 96.75 89 PHE A CA 1
ATOM 676 C C . PHE A 1 89 ? 19.635 -0.669 -26.242 1.00 96.75 89 PHE A C 1
ATOM 678 O O . PHE A 1 89 ? 20.815 -0.379 -26.450 1.00 96.75 89 PHE A O 1
ATOM 685 N N . PRO A 1 90 ? 18.937 -0.099 -25.244 1.00 94.50 90 PRO A N 1
ATOM 686 C CA . PRO A 1 90 ? 19.568 0.802 -24.290 1.00 94.50 90 PRO A CA 1
ATOM 687 C C . PRO A 1 90 ? 20.724 0.115 -23.555 1.00 94.50 90 PRO A C 1
ATOM 689 O O . PRO A 1 90 ? 20.607 -1.043 -23.150 1.00 94.50 90 PRO A O 1
ATOM 692 N N . ALA A 1 91 ? 21.811 0.853 -23.326 1.00 83.00 91 ALA A N 1
ATOM 693 C CA . ALA A 1 91 ? 22.833 0.465 -22.362 1.00 83.00 91 ALA A CA 1
ATOM 694 C C . ALA A 1 91 ? 22.242 0.647 -20.958 1.00 83.00 91 ALA A C 1
ATOM 696 O O . ALA A 1 91 ? 22.285 1.741 -20.397 1.00 83.00 91 ALA A O 1
ATOM 697 N N . VAL A 1 92 ? 21.566 -0.391 -20.469 1.00 67.44 92 VAL A N 1
ATOM 698 C CA . VAL A 1 92 ? 21.050 -0.445 -19.095 1.00 67.44 92 VAL A CA 1
ATOM 699 C C . VAL A 1 92 ? 22.176 -0.464 -18.071 1.00 67.44 92 VAL A C 1
ATOM 701 O O . VAL A 1 92 ? 23.238 -1.064 -18.359 1.00 67.44 92 VAL A O 1
#

Secondary structure (DSSP, 8-state):
-PPPPSPPSSSPTTPPP---PPPSS-S-------SB-TTT-PBPPTTSPPS-----------------PPP---EEE-TTT--EEE------

Sequence (92 aa):
MRPKTERKAGGQEGHEGHTLAFNPEPDVIEKHRPSECAHCQAPLAEESAASEVAKRQVLDLPPLRYITTEYQVETVLCPNCGEATSGEFPAV

Foldseek 3Di:
DDDDDPDDPDDGPPDDDPDDDDDPDDPDDDDDDDQADPPPRHGDDPPDDDPDDDDDDDDDDPDDDDDDDDDDKDWD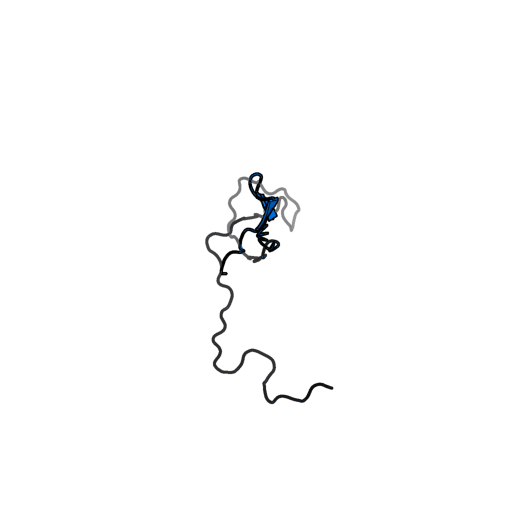ADPPPRDIDIDDDDPD